Protein AF-A0A958M9R5-F1 (afdb_monomer_lite)

Secondary structure (DSSP, 8-state):
--HHHHHHHHHHHT--HHHHHHHHHH----SHHHHHHHHHHHHHHH-SS--PPPPTTS-HHHHHHHHHHHHHHHHHH-HHHHHHHHHHHHHHHHTT---HHHHHHHHHHHHHTT-------

Radius of gyration: 18.28 Å; chains: 1; bounding box: 45×31×48 Å

pLDDT: mean 84.82, std 11.76, range [34.19, 94.69]

Structure (mmCIF, N/CA/C/O backbone):
data_AF-A0A958M9R5-F1
#
_entry.id   AF-A0A958M9R5-F1
#
loop_
_atom_site.group_PDB
_atom_site.id
_atom_site.type_symbol
_atom_site.label_atom_id
_atom_site.label_alt_id
_atom_site.label_comp_id
_atom_site.label_asym_id
_atom_site.label_entity_id
_atom_site.label_seq_id
_atom_site.pdbx_PDB_ins_code
_atom_site.Cartn_x
_atom_site.Cartn_y
_atom_site.Cartn_z
_atom_site.occupancy
_atom_site.B_iso_or_equiv
_atom_site.auth_seq_id
_atom_site.auth_comp_id
_atom_site.auth_asym_id
_atom_site.auth_atom_id
_atom_site.pdbx_PDB_model_num
ATOM 1 N N . MET A 1 1 ? 17.460 11.534 -14.054 1.00 55.69 1 MET A N 1
ATOM 2 C CA . MET A 1 1 ? 16.182 10.777 -13.977 1.00 55.69 1 MET A CA 1
ATOM 3 C C . MET A 1 1 ? 15.055 11.764 -13.680 1.00 55.69 1 MET A C 1
ATOM 5 O O . MET A 1 1 ? 15.277 12.637 -12.850 1.00 55.69 1 MET A O 1
ATOM 9 N N . LYS A 1 2 ? 13.888 11.694 -14.345 1.00 65.06 2 LYS A N 1
ATOM 10 C CA . LYS A 1 2 ? 12.776 12.641 -14.089 1.00 65.06 2 LYS A CA 1
ATOM 11 C C . LYS A 1 2 ? 12.404 12.613 -12.584 1.00 65.06 2 LYS A C 1
ATOM 13 O O . LYS A 1 2 ? 12.212 11.517 -12.055 1.00 65.06 2 LYS A O 1
ATOM 18 N N . PRO A 1 3 ? 12.255 13.758 -11.885 1.00 66.44 3 PRO A N 1
ATOM 19 C CA . PRO A 1 3 ? 12.114 13.810 -10.419 1.00 66.44 3 PRO A CA 1
ATOM 20 C C . PRO A 1 3 ? 10.913 13.020 -9.871 1.00 66.44 3 PRO A C 1
ATOM 22 O O . PRO A 1 3 ? 10.955 12.505 -8.759 1.00 66.44 3 PRO A O 1
ATOM 25 N N . LYS A 1 4 ? 9.847 12.853 -10.664 1.00 66.06 4 LYS A N 1
ATOM 26 C CA . LYS A 1 4 ? 8.669 12.056 -10.279 1.00 66.06 4 LYS A CA 1
ATOM 27 C C . LYS A 1 4 ? 8.883 10.543 -10.393 1.00 66.06 4 LYS A C 1
ATOM 29 O O . LYS A 1 4 ? 8.342 9.804 -9.578 1.00 66.06 4 LYS A O 1
ATOM 34 N N . LEU A 1 5 ? 9.701 10.086 -11.346 1.00 82.19 5 LEU A N 1
ATOM 35 C CA . LEU A 1 5 ? 10.066 8.669 -11.460 1.00 82.19 5 LEU A CA 1
ATOM 36 C C . LEU A 1 5 ? 10.938 8.243 -10.274 1.00 82.19 5 LEU A C 1
ATOM 38 O O . LEU A 1 5 ? 10.812 7.123 -9.794 1.00 82.19 5 LEU A O 1
ATOM 42 N N . LYS A 1 6 ? 11.755 9.165 -9.742 1.00 83.94 6 LYS A N 1
ATOM 43 C CA . LYS A 1 6 ? 12.528 8.953 -8.511 1.00 83.94 6 LYS A CA 1
ATOM 44 C C . LYS A 1 6 ? 11.621 8.613 -7.323 1.00 83.94 6 LYS A C 1
ATOM 46 O O . LYS A 1 6 ? 11.834 7.584 -6.698 1.00 83.94 6 LYS A O 1
ATOM 51 N N . LYS A 1 7 ? 10.537 9.370 -7.113 1.00 86.38 7 LYS A N 1
ATOM 52 C CA . LYS A 1 7 ? 9.551 9.092 -6.048 1.00 86.38 7 LYS A CA 1
ATOM 53 C C . LYS A 1 7 ? 8.852 7.736 -6.192 1.00 86.38 7 LYS A C 1
ATOM 55 O O . LYS A 1 7 ? 8.521 7.110 -5.192 1.00 86.38 7 LYS A O 1
ATOM 60 N N . PHE A 1 8 ? 8.569 7.300 -7.422 1.00 88.94 8 PHE A N 1
ATOM 61 C CA . PHE A 1 8 ? 8.001 5.966 -7.657 1.00 88.94 8 PHE A CA 1
ATOM 62 C C . PHE A 1 8 ? 9.040 4.867 -7.420 1.00 88.94 8 PHE A C 1
ATOM 64 O O . PHE A 1 8 ? 8.725 3.831 -6.858 1.00 88.94 8 PHE A O 1
ATOM 71 N N . THR A 1 9 ? 10.289 5.121 -7.807 1.00 88.25 9 THR A N 1
ATOM 72 C CA . THR A 1 9 ? 11.405 4.197 -7.587 1.00 88.25 9 THR A CA 1
ATOM 73 C C . THR A 1 9 ? 11.653 3.979 -6.097 1.00 88.25 9 THR A C 1
ATOM 75 O O . THR A 1 9 ? 11.764 2.842 -5.666 1.00 88.25 9 THR A O 1
ATOM 78 N N . GLU A 1 10 ? 11.690 5.055 -5.309 1.00 89.94 10 GLU A N 1
ATOM 79 C CA . GLU A 1 10 ? 11.797 4.995 -3.845 1.00 89.94 10 GLU A CA 1
ATOM 80 C C . GLU A 1 10 ? 10.612 4.250 -3.226 1.00 89.94 10 GLU A C 1
ATOM 82 O O . GLU A 1 10 ? 10.814 3.385 -2.385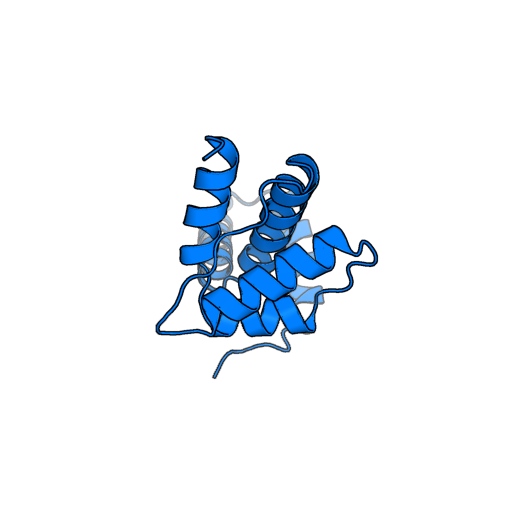 1.00 89.94 10 GLU A O 1
ATOM 87 N N . PHE A 1 11 ? 9.391 4.519 -3.700 1.00 90.81 11 PHE A N 1
ATOM 88 C CA . PHE A 1 11 ? 8.204 3.775 -3.278 1.00 90.81 11 PHE A CA 1
ATOM 89 C C . PHE A 1 11 ? 8.329 2.273 -3.567 1.00 90.81 11 PHE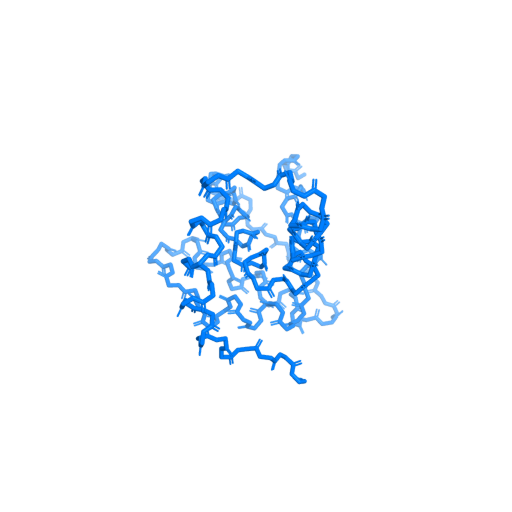 A C 1
ATOM 91 O O . PHE A 1 11 ? 8.073 1.463 -2.688 1.00 90.81 11 PHE A O 1
ATOM 98 N N . GLY A 1 12 ? 8.766 1.899 -4.772 1.00 88.88 12 GLY A N 1
ATOM 99 C CA . GLY A 1 12 ? 8.895 0.495 -5.154 1.00 88.88 12 GLY A CA 1
ATOM 100 C C . GLY A 1 12 ? 9.967 -0.267 -4.376 1.00 88.88 12 GLY A C 1
ATOM 101 O O . GLY A 1 12 ? 9.837 -1.471 -4.217 1.00 88.88 12 GLY A O 1
ATOM 102 N N . LYS A 1 13 ? 10.991 0.422 -3.856 1.00 89.31 13 LYS A N 1
ATOM 103 C CA . LYS A 1 13 ? 11.995 -0.175 -2.960 1.00 89.31 13 LYS A CA 1
ATOM 104 C C . LYS A 1 13 ? 11.458 -0.497 -1.564 1.00 89.31 13 LYS A C 1
ATOM 106 O O . LYS A 1 13 ? 12.093 -1.262 -0.855 1.00 89.31 13 LYS A O 1
ATOM 111 N N . GLY A 1 14 ? 10.351 0.123 -1.159 1.00 89.38 14 GLY A N 1
ATOM 112 C CA . GLY A 1 14 ? 9.720 -0.133 0.135 1.00 89.38 14 GLY A CA 1
ATOM 113 C C . GLY A 1 14 ? 8.726 -1.292 0.122 1.00 89.38 14 GLY A C 1
ATOM 114 O O . GLY A 1 14 ? 8.209 -1.622 1.179 1.00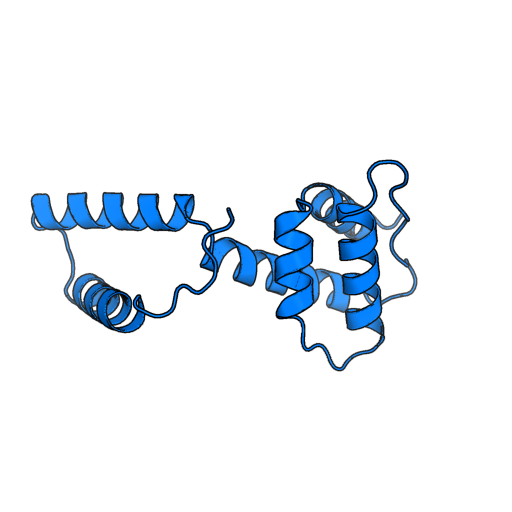 89.38 14 GLY A O 1
ATOM 115 N N . ILE A 1 15 ? 8.432 -1.877 -1.045 1.00 90.81 15 ILE A N 1
ATOM 116 C CA . ILE A 1 15 ? 7.493 -2.997 -1.160 1.00 90.81 15 ILE A CA 1
ATOM 117 C C . ILE A 1 15 ? 8.191 -4.286 -0.737 1.00 90.81 15 ILE A C 1
ATOM 119 O O . ILE A 1 15 ? 9.243 -4.630 -1.280 1.00 90.81 15 ILE A O 1
ATOM 123 N N . LEU A 1 16 ? 7.581 -5.010 0.197 1.00 90.12 16 LEU A N 1
ATOM 124 C CA . LEU A 1 16 ? 8.113 -6.268 0.707 1.00 90.12 16 LEU A CA 1
ATOM 125 C C . LEU A 1 16 ? 7.792 -7.449 -0.230 1.00 90.12 16 LEU A C 1
ATOM 127 O O . LEU A 1 16 ? 6.785 -7.420 -0.946 1.00 90.12 16 LEU A O 1
ATOM 131 N N . PRO A 1 17 ? 8.581 -8.542 -0.199 1.00 90.12 17 PRO A N 1
ATOM 132 C CA . PRO A 1 17 ? 8.357 -9.715 -1.049 1.00 90.12 17 PRO A CA 1
ATOM 133 C C . PRO A 1 17 ? 6.941 -10.304 -0.939 1.00 90.12 17 PRO A C 1
ATOM 135 O O . PRO A 1 17 ? 6.325 -10.658 -1.945 1.00 90.12 17 PRO A O 1
ATOM 138 N N . ASN A 1 18 ? 6.398 -10.386 0.279 1.00 88.31 18 ASN A N 1
ATOM 139 C CA . ASN A 1 18 ? 5.062 -10.940 0.518 1.00 88.31 18 ASN A CA 1
ATOM 140 C C . ASN A 1 18 ? 3.953 -10.011 0.006 1.00 88.31 18 ASN A C 1
ATOM 142 O O . ASN A 1 18 ? 3.001 -10.477 -0.622 1.00 88.31 18 ASN A O 1
ATOM 146 N N . GLU A 1 19 ? 4.112 -8.698 0.184 1.00 88.62 19 GLU A N 1
ATOM 147 C CA . GLU A 1 19 ? 3.211 -7.694 -0.387 1.00 88.62 19 GLU A CA 1
ATOM 148 C C . GLU A 1 19 ? 3.222 -7.757 -1.915 1.00 88.62 19 GLU A C 1
ATOM 150 O O . GLU A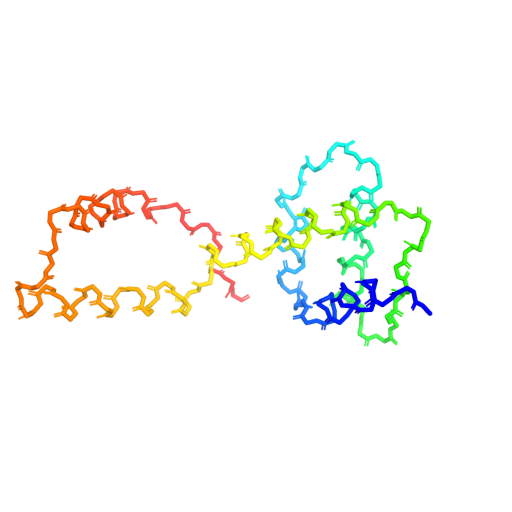 1 19 ? 2.170 -7.724 -2.547 1.00 88.62 19 GLU A O 1
ATOM 155 N N . ALA A 1 20 ? 4.399 -7.912 -2.525 1.00 91.50 20 ALA A N 1
ATOM 156 C CA . ALA A 1 20 ? 4.537 -8.058 -3.967 1.00 91.50 20 ALA A CA 1
ATOM 157 C C . ALA A 1 20 ? 3.829 -9.313 -4.500 1.00 91.50 20 ALA A C 1
ATOM 159 O O . ALA A 1 20 ? 3.123 -9.224 -5.506 1.00 91.50 20 ALA A O 1
ATOM 160 N N . LYS A 1 21 ? 3.953 -10.461 -3.815 1.00 90.56 21 LYS A N 1
ATOM 161 C CA . LYS A 1 21 ? 3.227 -11.697 -4.170 1.00 90.56 21 LYS A CA 1
ATOM 162 C C . LYS A 1 21 ? 1.714 -11.505 -4.100 1.00 90.56 21 LYS A C 1
ATOM 164 O O . LYS A 1 21 ? 1.008 -11.898 -5.026 1.00 90.56 21 LYS A O 1
ATOM 169 N N . TYR A 1 22 ? 1.225 -10.863 -3.041 1.00 90.25 22 TYR A N 1
ATOM 170 C CA . TYR A 1 22 ? -0.191 -10.531 -2.904 1.00 90.25 22 TYR A CA 1
ATOM 171 C C . TYR A 1 22 ? -0.669 -9.583 -4.011 1.00 90.25 22 TYR A C 1
ATOM 173 O O . TYR A 1 22 ? -1.684 -9.827 -4.655 1.00 90.25 22 TYR A O 1
ATOM 181 N N . LEU A 1 23 ? 0.085 -8.519 -4.297 1.00 91.31 23 LEU A N 1
ATOM 182 C CA . LEU A 1 23 ? -0.257 -7.585 -5.369 1.00 91.31 23 LEU A CA 1
ATOM 183 C C . LEU A 1 23 ? -0.295 -8.283 -6.731 1.00 91.31 23 LEU A C 1
ATOM 185 O O . LEU A 1 23 ? -1.165 -7.959 -7.537 1.00 91.31 23 LEU A O 1
ATOM 189 N N . ALA A 1 24 ? 0.608 -9.235 -6.981 1.00 90.88 24 ALA A N 1
ATOM 190 C CA . ALA A 1 24 ? 0.632 -10.028 -8.204 1.00 90.88 24 ALA A CA 1
ATOM 191 C C . ALA A 1 24 ? -0.607 -10.928 -8.344 1.00 90.88 24 ALA A C 1
ATOM 193 O O . ALA A 1 24 ? -1.170 -10.993 -9.434 1.00 90.88 24 ALA A O 1
ATOM 194 N N . SER A 1 25 ? -1.070 -11.569 -7.262 1.00 89.88 25 SER A N 1
ATOM 195 C CA . SER A 1 25 ? -2.223 -12.482 -7.316 1.00 89.88 25 SER A CA 1
ATOM 196 C C . SER A 1 25 ? -3.551 -11.769 -7.589 1.00 89.88 25 SER A C 1
ATOM 198 O O . SER A 1 25 ? -4.435 -12.333 -8.233 1.00 89.88 25 SER A O 1
ATOM 200 N N . ILE A 1 26 ? -3.690 -10.515 -7.150 1.00 89.06 26 ILE A N 1
ATOM 201 C CA . ILE A 1 26 ? -4.921 -9.724 -7.320 1.00 89.06 26 ILE A CA 1
ATOM 202 C C . ILE A 1 26 ? -4.877 -8.760 -8.516 1.00 89.06 26 ILE A C 1
ATOM 204 O O . ILE A 1 26 ? -5.864 -8.072 -8.801 1.00 89.06 26 ILE A O 1
ATOM 208 N N . CYS A 1 27 ? -3.727 -8.620 -9.179 1.00 88.19 27 CYS A N 1
ATOM 209 C CA . CYS A 1 27 ? -3.554 -7.675 -10.276 1.00 88.19 27 CYS A CA 1
ATOM 210 C C . CYS A 1 27 ? -4.302 -8.150 -11.530 1.00 88.19 27 CYS A C 1
ATOM 212 O O . CYS A 1 27 ? -4.008 -9.203 -12.083 1.00 88.19 27 CYS A O 1
ATOM 214 N N . GLN A 1 28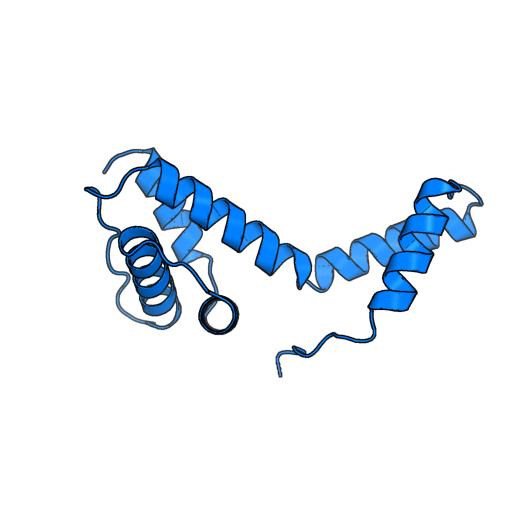 ? -5.241 -7.338 -12.022 1.00 88.56 28 GLN A N 1
ATOM 215 C CA . GLN A 1 28 ? -6.024 -7.617 -13.237 1.00 88.56 28 GLN A CA 1
ATOM 216 C C . GLN A 1 28 ? -5.961 -6.449 -14.234 1.00 88.56 28 GLN A C 1
ATOM 218 O O . GLN A 1 28 ? -6.960 -6.053 -14.843 1.00 88.56 28 GLN A O 1
ATOM 223 N N . PHE A 1 29 ? -4.794 -5.814 -14.369 1.00 90.75 29 PHE A N 1
ATOM 224 C CA . PHE A 1 29 ? -4.628 -4.742 -15.349 1.00 90.75 29 PHE A CA 1
ATOM 225 C C . PHE A 1 29 ? -4.725 -5.289 -16.777 1.00 90.75 29 PHE A C 1
ATOM 227 O O . PHE A 1 29 ? -4.118 -6.299 -17.098 1.00 90.75 29 PHE A O 1
ATOM 234 N N . LYS A 1 30 ? -5.473 -4.593 -17.643 1.00 90.19 30 LYS A N 1
ATOM 235 C CA . LYS A 1 30 ? -5.568 -4.902 -19.086 1.00 90.19 30 LYS A CA 1
ATOM 236 C C . LYS A 1 30 ? -4.575 -4.105 -19.941 1.00 90.19 30 LYS A C 1
ATOM 238 O O . LYS A 1 30 ? -4.320 -4.447 -21.086 1.00 90.19 30 LYS A O 1
ATOM 243 N N . ASP A 1 31 ? -4.053 -3.006 -19.400 1.00 92.88 31 ASP A N 1
ATOM 244 C CA . ASP A 1 31 ? -3.121 -2.118 -20.098 1.00 92.88 31 ASP A CA 1
ATOM 245 C C . ASP A 1 31 ? -1.699 -2.683 -20.025 1.00 92.88 31 ASP A C 1
ATOM 247 O O . ASP A 1 31 ? -1.161 -2.847 -18.929 1.00 92.88 31 ASP A O 1
ATOM 251 N N . ALA A 1 32 ? -1.088 -2.937 -21.183 1.00 91.44 32 ALA A N 1
ATOM 252 C CA . ALA A 1 32 ? 0.230 -3.560 -21.281 1.00 91.44 32 ALA A CA 1
ATOM 253 C C . ALA A 1 32 ? 1.335 -2.776 -20.554 1.00 91.44 32 ALA A C 1
ATOM 255 O O . ALA A 1 32 ? 2.218 -3.375 -19.946 1.00 91.44 32 ALA A O 1
ATOM 256 N N . GLU A 1 33 ? 1.292 -1.440 -20.559 1.00 92.75 33 GLU A N 1
ATOM 257 C CA . GLU A 1 33 ? 2.287 -0.643 -19.834 1.00 92.75 33 GLU A CA 1
ATOM 258 C C . GLU A 1 33 ? 2.074 -0.734 -18.321 1.00 92.75 33 GLU A C 1
ATOM 260 O O . GLU A 1 33 ? 3.044 -0.779 -17.567 1.00 92.75 33 GLU A O 1
ATOM 265 N N . LYS A 1 34 ? 0.818 -0.803 -17.856 1.00 93.00 34 LYS A N 1
ATOM 266 C CA . LYS A 1 34 ? 0.539 -0.998 -16.426 1.00 93.00 34 LYS A CA 1
ATOM 267 C C . LYS A 1 34 ? 0.968 -2.376 -15.937 1.00 93.00 34 LYS A C 1
ATOM 269 O O . LYS A 1 34 ? 1.525 -2.467 -14.845 1.00 93.00 34 LYS A O 1
ATOM 274 N N . ILE A 1 35 ? 0.737 -3.410 -16.745 1.00 93.06 35 ILE A N 1
ATOM 275 C CA . ILE A 1 35 ? 1.205 -4.773 -16.472 1.00 93.06 35 ILE A CA 1
ATOM 276 C C . ILE A 1 35 ? 2.732 -4.769 -16.340 1.00 93.06 35 ILE A C 1
ATOM 278 O O . ILE A 1 35 ? 3.243 -5.152 -15.294 1.00 93.06 35 ILE A O 1
ATOM 282 N N . ARG A 1 36 ? 3.452 -4.193 -17.313 1.00 92.75 36 ARG A N 1
ATOM 283 C CA . ARG A 1 36 ? 4.924 -4.095 -17.276 1.00 92.75 36 ARG A CA 1
ATOM 284 C C . ARG A 1 36 ? 5.459 -3.372 -16.041 1.00 92.75 36 ARG A C 1
ATOM 286 O O . ARG A 1 36 ? 6.489 -3.763 -15.498 1.00 92.75 36 ARG A O 1
ATOM 293 N N . ILE A 1 37 ? 4.795 -2.300 -15.597 1.00 93.00 37 ILE A N 1
ATOM 294 C CA . ILE A 1 37 ? 5.191 -1.605 -14.361 1.00 93.00 37 ILE A CA 1
ATOM 295 C C . ILE A 1 37 ? 5.019 -2.527 -13.147 1.00 93.00 37 ILE A C 1
ATOM 297 O O . ILE A 1 37 ? 5.900 -2.545 -12.288 1.00 93.00 37 ILE A O 1
ATOM 301 N N . MET A 1 38 ? 3.914 -3.276 -13.068 1.00 93.00 38 MET A N 1
ATOM 302 C CA . MET A 1 38 ? 3.661 -4.208 -11.965 1.00 93.00 38 MET A CA 1
ATOM 303 C C . MET A 1 38 ? 4.622 -5.387 -11.961 1.00 93.00 38 MET A C 1
ATOM 305 O O . MET A 1 38 ? 5.182 -5.688 -10.917 1.00 93.00 38 MET A O 1
ATOM 309 N N . GLU A 1 39 ? 4.860 -6.015 -13.108 1.00 92.31 39 GLU A N 1
ATOM 310 C CA . GLU A 1 39 ? 5.827 -7.110 -13.235 1.00 92.31 39 GLU A CA 1
ATOM 311 C C . GLU A 1 39 ? 7.214 -6.650 -12.791 1.00 92.31 39 GLU A C 1
ATOM 313 O O . GLU A 1 39 ? 7.833 -7.278 -11.939 1.00 92.31 39 GLU A O 1
ATOM 318 N N . ARG A 1 40 ? 7.657 -5.475 -13.261 1.00 92.88 40 ARG A N 1
ATOM 319 C CA . ARG A 1 40 ? 8.931 -4.882 -12.838 1.00 92.88 40 ARG A CA 1
ATOM 320 C C . ARG A 1 40 ? 8.984 -4.629 -11.332 1.00 92.88 40 ARG A C 1
ATOM 322 O O . ARG A 1 40 ? 10.032 -4.813 -10.721 1.00 92.88 40 ARG A O 1
ATOM 329 N N . LEU A 1 41 ? 7.886 -4.156 -10.745 1.00 93.06 41 LEU A N 1
ATOM 330 C CA . LEU A 1 41 ? 7.796 -3.914 -9.308 1.00 93.06 41 LEU A CA 1
ATOM 331 C C . LEU A 1 41 ? 7.929 -5.223 -8.522 1.00 93.06 41 LEU A C 1
ATOM 333 O O . LEU A 1 41 ? 8.706 -5.277 -7.576 1.00 93.06 41 LEU A O 1
ATOM 337 N N . VAL A 1 42 ? 7.202 -6.260 -8.938 1.00 92.25 42 VAL A N 1
ATOM 338 C CA . VAL A 1 42 ? 7.215 -7.578 -8.297 1.00 92.25 42 VAL A CA 1
ATOM 339 C C . VAL A 1 42 ? 8.588 -8.225 -8.438 1.00 92.25 42 VAL A C 1
ATOM 341 O O . VAL A 1 42 ? 9.151 -8.663 -7.443 1.00 92.25 42 VAL A O 1
ATOM 344 N N . GLU A 1 43 ? 9.181 -8.204 -9.634 1.00 92.50 43 GLU A N 1
ATOM 345 C CA . GLU A 1 43 ? 10.553 -8.671 -9.853 1.00 92.50 43 GLU A CA 1
ATOM 346 C C . GLU A 1 43 ? 11.543 -7.979 -8.912 1.00 92.50 43 GLU A C 1
ATOM 348 O O . GLU A 1 43 ? 12.359 -8.648 -8.286 1.00 92.50 43 GLU A O 1
ATOM 353 N N . ASN A 1 44 ? 11.468 -6.650 -8.795 1.00 92.19 44 ASN A N 1
ATOM 354 C CA . ASN A 1 44 ? 12.374 -5.877 -7.947 1.00 92.19 44 ASN A CA 1
ATOM 355 C C . ASN A 1 44 ? 12.186 -6.158 -6.452 1.00 92.19 44 ASN A C 1
ATOM 357 O O . ASN A 1 44 ? 13.160 -6.077 -5.716 1.00 92.19 44 ASN A O 1
ATOM 361 N N . ALA A 1 45 ? 10.963 -6.447 -6.007 1.00 90.56 45 ALA A N 1
ATOM 362 C CA . ALA A 1 45 ? 10.672 -6.772 -4.612 1.00 90.56 45 ALA A CA 1
ATOM 363 C C . ALA A 1 45 ? 11.053 -8.217 -4.248 1.00 90.56 45 ALA A C 1
ATOM 365 O O . ALA A 1 45 ? 11.341 -8.500 -3.092 1.00 90.56 45 ALA A O 1
ATOM 366 N N . LEU A 1 46 ? 11.047 -9.134 -5.221 1.00 88.94 46 LEU A N 1
ATOM 367 C CA . LEU A 1 46 ? 11.449 -10.533 -5.035 1.00 88.94 46 LEU A CA 1
ATOM 368 C C . LEU A 1 46 ? 12.951 -10.767 -5.242 1.00 88.94 46 LEU A C 1
ATOM 370 O O . LEU A 1 46 ? 13.471 -11.788 -4.806 1.00 88.94 46 LEU A O 1
ATOM 374 N N . SER A 1 47 ? 13.636 -9.861 -5.939 1.00 86.38 47 SER A N 1
ATOM 375 C CA . SER A 1 47 ? 15.072 -9.970 -6.203 1.00 86.38 47 SER A CA 1
ATOM 376 C C . SER A 1 47 ? 15.868 -9.354 -5.056 1.00 86.38 47 SER A C 1
ATOM 378 O O . SER A 1 47 ? 15.800 -8.146 -4.849 1.00 86.38 47 SER A O 1
ATOM 380 N N . GLU A 1 48 ? 16.674 -10.156 -4.362 1.00 70.06 48 GLU A N 1
ATOM 381 C CA . GLU A 1 48 ? 17.519 -9.674 -3.256 1.00 70.06 48 GLU A CA 1
ATOM 382 C C . GLU A 1 48 ? 18.690 -8.799 -3.739 1.00 70.06 48 GLU A C 1
ATOM 384 O O . GLU A 1 48 ? 19.088 -7.866 -3.047 1.00 70.06 48 GLU A O 1
ATOM 389 N N . ASP A 1 49 ? 19.197 -9.040 -4.955 1.00 68.06 49 ASP A N 1
ATOM 390 C CA . ASP A 1 49 ? 20.521 -8.537 -5.352 1.00 68.06 49 ASP A CA 1
ATOM 391 C C . ASP A 1 49 ? 20.526 -7.433 -6.425 1.00 68.06 49 ASP A C 1
ATOM 393 O O . ASP A 1 49 ? 21.515 -6.713 -6.568 1.00 68.06 49 ASP A O 1
ATOM 397 N N . GLN A 1 50 ? 19.456 -7.250 -7.217 1.00 78.81 50 GLN A N 1
ATOM 398 C CA . GLN A 1 50 ? 19.489 -6.295 -8.340 1.00 78.81 50 GLN A CA 1
ATOM 399 C C . GLN A 1 50 ? 18.166 -5.571 -8.591 1.00 78.81 50 GLN A C 1
ATOM 401 O O . GLN A 1 50 ? 17.291 -6.031 -9.325 1.00 78.81 50 GLN A O 1
ATOM 406 N N . PHE A 1 51 ? 18.074 -4.346 -8.072 1.00 84.38 51 PHE A N 1
ATOM 407 C CA . PHE A 1 51 ? 16.987 -3.433 -8.407 1.00 84.38 51 PHE A CA 1
ATOM 408 C C . PHE A 1 51 ? 17.099 -2.950 -9.863 1.00 84.38 51 PHE A C 1
ATOM 410 O O . PHE A 1 51 ? 17.987 -2.165 -10.220 1.00 84.38 51 PHE A O 1
ATOM 417 N N . LYS A 1 52 ? 16.152 -3.351 -10.713 1.00 88.19 52 LYS A N 1
ATOM 418 C CA . LYS A 1 52 ? 16.078 -2.927 -12.113 1.00 88.19 52 LYS A CA 1
ATOM 419 C C . LYS A 1 52 ? 15.332 -1.594 -12.235 1.00 88.19 52 LYS A C 1
ATOM 421 O O . LYS A 1 52 ? 14.279 -1.378 -11.636 1.00 88.19 52 LYS A O 1
ATOM 426 N N . LYS A 1 53 ? 15.859 -0.673 -13.046 1.00 88.38 53 LYS A N 1
ATOM 427 C CA . LYS A 1 53 ? 15.252 0.656 -13.247 1.00 88.38 53 LYS A CA 1
ATOM 428 C C . LYS A 1 53 ? 13.894 0.553 -13.953 1.00 88.38 53 LYS A C 1
ATOM 430 O O . LYS A 1 53 ? 13.720 -0.242 -14.874 1.00 88.38 53 LYS A O 1
ATOM 435 N N . PHE A 1 54 ? 12.960 1.411 -13.546 1.00 88.88 54 PHE A N 1
ATOM 436 C CA . PHE A 1 54 ? 11.672 1.586 -14.217 1.00 88.88 54 PHE A CA 1
ATOM 437 C C . PHE A 1 54 ? 11.826 2.322 -15.553 1.00 88.88 54 PHE A C 1
ATOM 439 O O . PHE A 1 54 ? 12.706 3.174 -15.703 1.00 88.88 54 PHE A O 1
ATOM 446 N N . ASP A 1 55 ? 10.949 2.007 -16.506 1.00 88.44 55 ASP A N 1
ATOM 447 C CA . ASP A 1 55 ? 10.993 2.547 -17.864 1.00 88.44 55 ASP A CA 1
ATOM 448 C C . ASP A 1 55 ? 10.588 4.040 -17.892 1.00 88.44 55 ASP A C 1
ATOM 450 O O . ASP A 1 55 ? 9.450 4.382 -17.539 1.00 88.44 55 ASP A O 1
ATOM 454 N N . PRO A 1 56 ? 11.488 4.957 -18.298 1.00 85.75 56 PRO A N 1
ATOM 455 C CA . PRO A 1 56 ? 11.201 6.388 -18.357 1.00 85.75 56 PRO A CA 1
ATOM 456 C C . PRO A 1 56 ? 10.314 6.815 -19.541 1.00 85.75 56 PRO A C 1
ATOM 458 O O . PRO A 1 56 ? 9.902 7.985 -19.564 1.00 85.75 56 PRO A O 1
ATOM 461 N N . ALA A 1 57 ? 10.064 5.926 -20.511 1.00 87.62 57 ALA A N 1
ATOM 462 C CA . ALA A 1 57 ? 9.215 6.179 -21.674 1.00 87.62 57 ALA A CA 1
ATOM 463 C C . ALA A 1 57 ? 7.717 6.063 -21.348 1.00 87.62 57 ALA A C 1
ATOM 465 O O . ALA A 1 57 ? 6.914 6.771 -21.953 1.00 87.62 57 ALA A O 1
ATOM 466 N N . ILE A 1 58 ? 7.346 5.246 -20.355 1.00 87.44 58 ILE A N 1
ATOM 467 C CA . ILE A 1 58 ? 5.946 5.062 -19.947 1.00 87.44 58 ILE A CA 1
ATOM 468 C C . ILE A 1 58 ? 5.365 6.364 -19.364 1.00 87.44 58 ILE A C 1
ATOM 470 O O . ILE A 1 58 ? 6.033 7.098 -18.623 1.00 87.44 58 ILE A O 1
ATOM 474 N N . ASP A 1 59 ? 4.090 6.644 -19.664 1.00 88.50 59 ASP A N 1
ATOM 475 C CA . ASP A 1 59 ? 3.384 7.825 -19.159 1.00 88.50 59 ASP A CA 1
ATOM 476 C C . ASP A 1 59 ? 3.402 7.878 -17.618 1.00 88.50 59 ASP A C 1
ATOM 478 O O . ASP A 1 59 ? 2.976 6.963 -16.906 1.00 88.50 59 ASP A O 1
ATOM 482 N N . LYS A 1 60 ? 3.825 9.030 -17.086 1.00 84.44 60 LYS A N 1
ATOM 483 C CA . LYS A 1 60 ? 3.821 9.356 -15.652 1.00 84.44 60 LYS A CA 1
ATOM 484 C C . LYS A 1 60 ? 2.474 9.086 -14.966 1.00 84.44 60 LYS A C 1
ATOM 486 O O . LYS A 1 60 ? 2.456 8.725 -13.791 1.00 84.44 60 LYS A O 1
ATOM 491 N N . ARG A 1 61 ? 1.351 9.283 -15.666 1.00 89.38 61 ARG A N 1
ATOM 492 C CA . ARG A 1 61 ? -0.009 9.086 -15.144 1.00 89.38 61 ARG A CA 1
ATOM 493 C C . ARG A 1 61 ? -0.245 7.624 -14.778 1.00 89.38 61 ARG A C 1
ATOM 495 O O . ARG A 1 61 ? -0.912 7.359 -13.781 1.00 89.38 61 ARG A O 1
ATOM 502 N N . LYS A 1 62 ? 0.357 6.687 -15.518 1.00 91.62 62 LYS A N 1
ATOM 503 C CA . LYS A 1 62 ? 0.272 5.249 -15.231 1.00 91.62 62 LYS A CA 1
ATOM 504 C C . LYS A 1 62 ? 1.024 4.890 -13.953 1.00 91.62 62 LYS A C 1
ATOM 506 O O . LYS A 1 62 ? 0.455 4.214 -13.103 1.00 91.62 62 LYS A O 1
ATOM 511 N N . TYR A 1 63 ? 2.217 5.446 -13.741 1.00 91.44 63 TYR A N 1
ATOM 512 C CA . TYR A 1 63 ? 2.945 5.291 -12.475 1.00 91.44 63 TYR A CA 1
ATOM 513 C C . TYR A 1 63 ? 2.169 5.841 -11.272 1.00 91.44 63 TYR A C 1
ATOM 515 O O . TYR A 1 63 ? 2.094 5.191 -10.232 1.00 91.44 63 TYR A O 1
ATOM 523 N N . THR A 1 64 ? 1.566 7.029 -11.396 1.00 91.56 64 THR A N 1
ATOM 524 C CA . THR A 1 64 ? 0.742 7.601 -10.316 1.00 91.56 64 THR A CA 1
ATOM 525 C C . THR A 1 64 ? -0.482 6.737 -10.022 1.00 91.56 64 THR A C 1
ATOM 527 O O . THR A 1 64 ? -0.771 6.477 -8.856 1.00 91.56 64 THR A O 1
ATOM 530 N N . TYR A 1 65 ? -1.166 6.263 -11.064 1.00 93.56 65 TYR A N 1
ATOM 531 C CA . TYR A 1 65 ? -2.319 5.379 -10.924 1.00 93.56 65 TYR A CA 1
ATOM 532 C C . TYR A 1 65 ? -1.955 4.080 -10.199 1.00 93.56 65 TYR A C 1
ATOM 534 O O . TYR A 1 65 ? -2.615 3.712 -9.232 1.00 9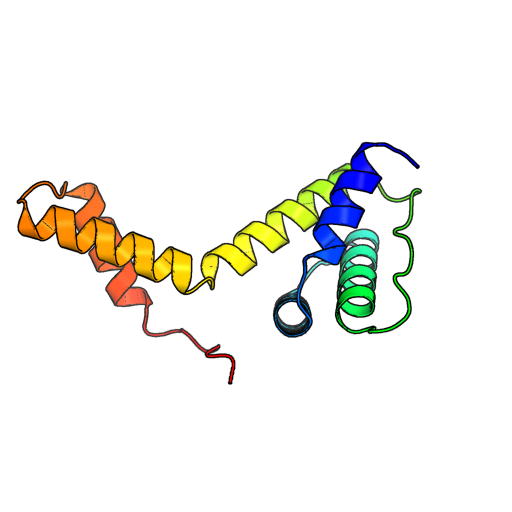3.56 65 TYR A O 1
ATOM 542 N N . ILE A 1 66 ? -0.879 3.418 -10.630 1.00 92.94 66 ILE A N 1
ATOM 543 C CA . ILE A 1 66 ? -0.426 2.154 -10.042 1.00 92.94 66 ILE A CA 1
ATOM 544 C C . ILE A 1 66 ? -0.018 2.351 -8.589 1.00 92.94 66 ILE A C 1
ATOM 546 O O . ILE A 1 66 ? -0.457 1.592 -7.734 1.00 92.94 66 ILE A O 1
ATOM 550 N N . LYS A 1 67 ? 0.735 3.415 -8.283 1.00 93.56 67 LYS A N 1
ATOM 551 C CA . LYS A 1 67 ? 1.077 3.747 -6.897 1.00 93.56 67 LYS A CA 1
ATOM 552 C C . LYS A 1 67 ? -0.175 3.892 -6.029 1.00 93.56 67 LYS A C 1
ATOM 554 O O . LYS A 1 67 ? -0.233 3.316 -4.950 1.00 93.56 67 LYS A O 1
ATOM 559 N N . GLY A 1 68 ? -1.174 4.644 -6.496 1.00 93.56 68 GLY A N 1
ATOM 560 C CA . GLY A 1 68 ? -2.426 4.831 -5.759 1.00 93.56 68 GLY A CA 1
ATOM 561 C C . GLY A 1 68 ? -3.201 3.526 -5.568 1.00 93.56 68 GLY A C 1
ATOM 562 O O . GLY A 1 68 ? -3.737 3.280 -4.490 1.00 93.56 68 GLY A O 1
ATOM 563 N N . TRP A 1 69 ? -3.223 2.671 -6.591 1.00 94.62 69 TRP A N 1
ATOM 564 C CA . TRP A 1 69 ? -3.854 1.357 -6.515 1.00 94.62 69 TRP A CA 1
ATOM 565 C C . TRP A 1 69 ? -3.160 0.447 -5.492 1.00 94.62 69 TRP A C 1
ATOM 567 O O . TRP A 1 69 ? -3.849 -0.125 -4.653 1.00 94.62 69 TRP A O 1
ATOM 577 N N . ILE A 1 70 ? -1.823 0.377 -5.502 1.00 93.00 70 ILE A N 1
ATOM 578 C CA . ILE A 1 70 ? -1.042 -0.433 -4.552 1.00 93.00 70 ILE A CA 1
ATOM 579 C C . ILE A 1 70 ? -1.298 0.026 -3.120 1.00 93.00 70 ILE A C 1
ATOM 581 O O . ILE A 1 70 ? -1.684 -0.786 -2.288 1.00 93.00 70 ILE A O 1
ATOM 585 N N . VAL A 1 71 ? -1.151 1.329 -2.848 1.00 91.88 71 VAL A N 1
ATOM 586 C CA . VAL A 1 71 ? -1.376 1.886 -1.505 1.00 91.88 71 VAL A CA 1
ATOM 587 C C . VAL A 1 71 ? -2.781 1.544 -1.021 1.00 91.88 71 VAL A C 1
ATOM 589 O O . VAL A 1 71 ? -2.941 1.022 0.072 1.00 91.88 71 VAL A O 1
ATOM 592 N N . LYS A 1 72 ? -3.805 1.741 -1.860 1.00 90.31 72 LYS A N 1
ATOM 593 C CA . LYS A 1 72 ? -5.185 1.400 -1.496 1.00 90.31 72 LYS A CA 1
ATOM 594 C C . LYS A 1 72 ? -5.353 -0.084 -1.150 1.00 90.31 72 LYS A C 1
ATOM 596 O O . LYS A 1 72 ? -6.137 -0.401 -0.262 1.00 90.31 72 LYS A O 1
ATOM 601 N N . LYS A 1 73 ? -4.676 -0.984 -1.868 1.00 90.31 73 LYS A N 1
ATOM 602 C CA . LYS A 1 73 ? -4.781 -2.432 -1.653 1.00 90.31 73 LYS A CA 1
ATOM 603 C C . LYS A 1 73 ? -4.037 -2.897 -0.410 1.00 90.31 73 LYS A C 1
ATOM 605 O O . LYS A 1 73 ? -4.618 -3.672 0.338 1.00 90.31 73 LYS A O 1
ATOM 610 N N . LEU A 1 74 ? -2.823 -2.404 -0.176 1.00 88.44 74 LEU A N 1
ATOM 611 C CA . LEU A 1 74 ? -2.040 -2.749 1.011 1.00 88.44 74 LEU A CA 1
ATOM 612 C C . LEU A 1 74 ? -2.668 -2.160 2.279 1.00 88.44 74 LEU A C 1
ATOM 614 O O . LEU A 1 74 ? -2.941 -2.896 3.212 1.00 88.44 74 LEU A O 1
ATOM 618 N N . THR A 1 75 ? -3.059 -0.882 2.274 1.00 85.38 75 THR A N 1
ATOM 619 C CA . THR A 1 75 ? -3.754 -0.248 3.412 1.00 85.38 75 THR A CA 1
ATOM 620 C C . THR A 1 75 ? -5.081 -0.928 3.772 1.00 85.38 75 THR A C 1
ATOM 622 O O . THR A 1 75 ? -5.542 -0.814 4.902 1.00 85.38 75 THR A O 1
ATOM 625 N N . ALA A 1 76 ? -5.735 -1.603 2.822 1.00 81.38 76 ALA A N 1
ATOM 626 C CA . ALA A 1 76 ? -6.978 -2.324 3.092 1.00 81.38 76 ALA A CA 1
ATOM 627 C C . ALA A 1 76 ? -6.763 -3.656 3.831 1.00 81.38 76 ALA A C 1
ATOM 629 O O . ALA A 1 76 ? -7.696 -4.116 4.480 1.00 81.38 76 ALA A O 1
ATOM 630 N N . ILE A 1 77 ? -5.579 -4.264 3.712 1.00 81.50 77 ILE A N 1
ATOM 631 C CA . ILE A 1 77 ? -5.213 -5.515 4.400 1.00 81.50 77 ILE A CA 1
ATOM 632 C C . ILE A 1 77 ? -4.279 -5.282 5.591 1.00 81.50 77 ILE A C 1
ATOM 634 O O . ILE A 1 77 ? -3.979 -6.217 6.324 1.00 81.50 77 ILE A O 1
ATOM 638 N N . ASP A 1 78 ? -3.804 -4.050 5.759 1.00 81.12 78 ASP A N 1
ATOM 639 C CA . ASP A 1 78 ? -2.913 -3.658 6.836 1.00 81.12 78 ASP A CA 1
ATOM 640 C C . ASP A 1 78 ? -3.612 -3.848 8.191 1.00 81.12 78 ASP A C 1
ATOM 642 O O . ASP A 1 78 ? -4.601 -3.178 8.535 1.00 81.12 78 ASP A O 1
ATOM 646 N N . VAL A 1 79 ? -3.108 -4.832 8.933 1.00 77.94 79 VAL A N 1
ATOM 647 C CA . VAL A 1 79 ? -3.654 -5.252 10.220 1.00 77.94 79 VAL A CA 1
ATOM 648 C C . VAL A 1 79 ? -3.452 -4.157 11.262 1.00 77.94 79 VAL A C 1
ATOM 650 O O . VAL A 1 79 ? -4.363 -3.921 12.052 1.00 77.94 79 VAL A O 1
ATOM 653 N N . ASP A 1 80 ? -2.338 -3.428 11.220 1.00 81.50 80 ASP A N 1
ATOM 654 C CA . ASP A 1 80 ? -2.030 -2.381 12.197 1.00 81.50 80 ASP A CA 1
ATOM 655 C C . ASP A 1 80 ? -3.023 -1.225 12.067 1.00 81.50 80 ASP A C 1
ATOM 657 O O . ASP A 1 80 ? -3.651 -0.811 13.043 1.00 81.50 80 ASP A O 1
ATOM 661 N N . ILE A 1 81 ? -3.290 -0.788 10.833 1.00 82.56 81 ILE A N 1
ATOM 662 C CA . ILE A 1 81 ? -4.298 0.246 10.551 1.00 82.56 81 ILE A CA 1
ATOM 663 C C . ILE A 1 81 ? -5.693 -0.210 10.990 1.00 82.56 81 ILE A C 1
ATOM 665 O O . ILE A 1 81 ? -6.513 0.589 11.456 1.00 82.56 81 ILE A O 1
ATOM 669 N N . THR A 1 82 ? -5.989 -1.497 10.829 1.00 81.50 82 THR A N 1
ATOM 670 C CA . THR A 1 82 ? -7.262 -2.074 11.263 1.00 81.50 82 THR A CA 1
ATOM 671 C C . THR A 1 82 ? -7.378 -2.076 12.786 1.00 81.50 82 THR A C 1
ATOM 673 O O . THR A 1 82 ? -8.409 -1.660 13.319 1.00 81.50 82 THR A O 1
ATOM 676 N N . ILE A 1 83 ? -6.319 -2.474 13.493 1.00 85.38 83 ILE A N 1
ATOM 677 C CA . ILE A 1 83 ? -6.245 -2.449 14.956 1.00 85.38 83 ILE A CA 1
ATOM 678 C C . ILE A 1 83 ? -6.412 -1.020 15.477 1.00 85.38 83 ILE A C 1
ATOM 680 O O . ILE A 1 83 ? -7.242 -0.799 16.358 1.00 85.38 83 ILE A O 1
ATOM 684 N N . ASP A 1 84 ? -5.710 -0.041 14.906 1.00 88.06 84 ASP A N 1
ATOM 685 C CA . ASP A 1 84 ? -5.811 1.365 15.311 1.00 88.06 84 ASP A CA 1
ATOM 686 C C . ASP A 1 84 ? -7.245 1.894 15.198 1.00 88.06 84 ASP A C 1
ATOM 688 O O . ASP A 1 84 ? -7.762 2.552 16.108 1.00 88.06 84 ASP A O 1
ATOM 692 N N . ARG A 1 85 ? -7.936 1.556 14.103 1.00 85.25 85 ARG A N 1
ATOM 693 C CA . ARG A 1 85 ? -9.351 1.908 13.912 1.00 85.25 85 ARG A CA 1
ATOM 694 C C . ARG A 1 85 ? -10.247 1.256 14.959 1.00 85.25 85 ARG A C 1
ATOM 696 O O . ARG A 1 85 ? -11.116 1.932 15.511 1.00 85.25 85 ARG A O 1
ATOM 703 N N . LEU A 1 86 ? -10.034 -0.027 15.253 1.00 86.81 86 LEU A N 1
ATOM 704 C CA . LEU A 1 86 ? -10.795 -0.750 16.274 1.00 86.81 86 LEU A CA 1
ATOM 705 C C . LEU A 1 86 ? -10.558 -0.168 17.672 1.00 86.81 86 LEU A C 1
ATOM 707 O O . LEU A 1 86 ? -11.508 -0.015 18.439 1.00 86.81 86 LEU A O 1
ATOM 711 N N . MET A 1 87 ? -9.322 0.213 17.997 1.00 91.31 87 MET A N 1
ATOM 712 C CA . MET A 1 87 ? -8.981 0.836 19.277 1.00 91.31 87 MET A CA 1
ATOM 713 C C . MET A 1 87 ? -9.620 2.218 19.428 1.00 91.31 87 MET A C 1
ATOM 715 O O . MET A 1 87 ? -10.199 2.519 20.476 1.00 91.31 87 MET A O 1
ATOM 719 N N . LEU A 1 88 ? -9.572 3.046 18.379 1.00 90.44 88 LEU A N 1
ATOM 720 C CA . LEU A 1 88 ? -10.237 4.349 18.369 1.00 90.44 88 LEU A CA 1
ATOM 721 C C . LEU A 1 88 ? -11.748 4.201 18.566 1.00 90.44 88 LEU A C 1
ATOM 723 O O . LEU A 1 88 ? -12.345 4.928 19.360 1.00 90.44 88 LEU A O 1
ATOM 727 N N . LEU A 1 89 ? -12.360 3.240 17.876 1.00 87.75 89 LEU A N 1
ATOM 728 C CA . LEU A 1 89 ? -13.785 2.972 17.996 1.00 87.75 89 LEU A CA 1
ATOM 729 C C . LEU A 1 89 ? -14.152 2.479 19.398 1.00 87.75 89 LEU A C 1
ATOM 731 O O . LEU A 1 89 ? -15.086 2.997 20.004 1.00 87.75 89 LEU A O 1
ATOM 735 N N . LYS A 1 90 ? -13.380 1.537 19.952 1.00 90.62 90 LYS A N 1
ATOM 736 C CA . LYS A 1 90 ? -13.552 1.059 21.329 1.00 90.62 90 LYS A CA 1
ATOM 737 C C . LYS A 1 90 ? -13.534 2.224 22.314 1.00 90.62 90 LYS A C 1
ATOM 739 O O . LYS A 1 90 ? -14.396 2.295 23.184 1.00 90.62 90 LYS A O 1
ATOM 744 N N . LYS A 1 91 ? -12.584 3.154 22.163 1.00 94.31 91 LYS A N 1
ATOM 745 C CA . LYS A 1 91 ? -12.519 4.363 22.991 1.00 94.31 91 LYS A CA 1
ATOM 746 C C . LYS A 1 91 ? -13.810 5.176 22.886 1.00 94.31 91 LYS A C 1
ATOM 748 O O . LYS A 1 91 ? -14.357 5.536 23.918 1.00 94.31 91 LYS A O 1
ATOM 753 N N . LYS A 1 92 ? -14.308 5.419 21.669 1.00 93.06 92 LYS A N 1
ATOM 754 C CA . LYS A 1 92 ? -15.545 6.180 21.437 1.00 93.06 92 LYS A CA 1
ATOM 755 C C . LYS A 1 92 ? -16.777 5.526 22.053 1.00 93.06 92 LYS A C 1
ATOM 757 O O . LYS A 1 92 ? -17.581 6.237 22.640 1.00 93.06 92 LYS A O 1
ATOM 762 N N . ILE A 1 93 ? -16.900 4.203 21.958 1.00 90.12 93 ILE A N 1
ATOM 763 C CA . ILE A 1 93 ? -17.992 3.446 22.587 1.00 90.12 93 ILE A CA 1
ATOM 764 C C . ILE A 1 93 ? -17.930 3.600 24.111 1.00 90.12 93 ILE A C 1
ATOM 766 O O . ILE A 1 93 ? -18.932 3.912 24.741 1.00 90.12 93 ILE A O 1
ATOM 770 N N . LEU A 1 94 ? -16.744 3.435 24.709 1.00 94.19 94 LEU A N 1
ATOM 771 C CA . LEU A 1 94 ? -16.567 3.548 26.162 1.00 94.19 94 LEU A CA 1
ATOM 772 C C . LEU A 1 94 ? -16.847 4.956 26.699 1.00 94.19 94 LEU A C 1
ATOM 774 O O . LEU A 1 94 ? -17.227 5.098 27.857 1.00 94.19 94 LEU A O 1
ATOM 778 N N . THR A 1 95 ? -16.631 5.988 25.884 1.00 94.69 95 THR A N 1
ATOM 779 C CA . THR A 1 95 ? -16.872 7.388 26.258 1.00 94.69 95 THR A CA 1
ATOM 780 C C . THR A 1 95 ? -18.222 7.922 25.781 1.00 94.69 95 THR A C 1
ATOM 782 O O . THR A 1 95 ? -18.418 9.130 25.847 1.00 94.69 95 THR A O 1
ATOM 785 N N . ASP A 1 96 ? -19.097 7.068 25.241 1.00 91.44 96 ASP A N 1
ATOM 786 C CA . ASP A 1 96 ? -20.383 7.456 24.639 1.00 91.44 96 ASP A CA 1
ATOM 787 C C . ASP A 1 96 ? -20.261 8.599 23.602 1.00 91.44 96 ASP A C 1
ATOM 789 O O . ASP A 1 96 ? -21.081 9.504 23.501 1.00 91.44 96 ASP A O 1
ATOM 793 N N . ALA A 1 97 ? -19.161 8.586 22.843 1.00 93.62 97 ALA A N 1
ATOM 794 C CA . ALA A 1 97 ? -18.799 9.611 21.859 1.00 93.62 97 ALA A CA 1
ATOM 795 C C . ALA A 1 97 ? -18.913 9.110 20.409 1.00 93.62 97 ALA A C 1
ATOM 797 O O . ALA A 1 97 ? -18.420 9.757 19.481 1.00 93.62 97 ALA A O 1
ATOM 798 N N . ILE A 1 98 ? -19.486 7.921 20.214 1.00 90.81 98 ILE A N 1
ATOM 799 C CA . ILE A 1 98 ? -19.719 7.331 18.896 1.00 90.81 98 ILE A CA 1
ATOM 800 C C . ILE A 1 98 ? -20.948 7.969 18.245 1.00 90.81 98 ILE A C 1
ATOM 802 O O . ILE A 1 98 ? -21.984 8.140 18.880 1.00 90.81 98 ILE A O 1
ATOM 806 N N . THR A 1 99 ? -20.837 8.338 16.970 1.00 91.81 99 THR A N 1
ATOM 807 C CA . THR A 1 99 ? -21.978 8.869 16.213 1.00 91.81 99 THR A CA 1
ATOM 808 C C . THR A 1 99 ? -22.751 7.740 15.529 1.00 91.81 99 THR A C 1
ATOM 810 O O . THR A 1 99 ? -22.194 6.684 15.226 1.00 91.81 99 THR A O 1
ATOM 813 N N . SER A 1 100 ? -24.026 7.972 15.207 1.00 89.62 100 SER A N 1
ATOM 814 C CA . SER A 1 100 ? -24.861 6.974 14.520 1.00 89.62 100 SER A CA 1
ATOM 815 C C . SER A 1 100 ? -24.290 6.527 13.166 1.00 89.62 100 SER A C 1
ATOM 817 O O . SER A 1 100 ? -24.418 5.361 12.791 1.00 89.62 100 SER A O 1
ATOM 819 N N . ASP A 1 101 ? -23.633 7.430 12.432 1.00 90.31 101 ASP A N 1
ATOM 820 C CA . ASP A 1 101 ? -22.994 7.099 11.152 1.00 90.31 101 ASP A CA 1
ATOM 821 C C . ASP A 1 101 ? -21.782 6.176 11.336 1.00 90.31 101 ASP A C 1
ATOM 823 O O . ASP A 1 101 ? -21.590 5.233 10.562 1.00 90.31 101 ASP A O 1
ATOM 827 N N . GLU A 1 102 ? -20.977 6.419 12.374 1.00 87.69 102 GLU A N 1
ATOM 828 C CA . GLU A 1 102 ? -19.819 5.586 12.711 1.00 87.69 102 GLU A CA 1
ATOM 829 C C . GLU A 1 102 ? -20.246 4.189 13.156 1.00 87.69 102 GLU A C 1
ATOM 831 O O . GLU A 1 102 ? -19.669 3.192 12.719 1.00 87.69 102 GLU A O 1
ATOM 836 N N . GLU A 1 103 ? -21.299 4.108 13.965 1.00 85.75 103 GLU A N 1
ATOM 837 C CA . GLU A 1 103 ? -21.877 2.844 14.410 1.00 85.75 103 GLU A CA 1
ATOM 838 C C . GLU A 1 103 ? -22.439 2.031 13.236 1.00 85.75 103 GLU A C 1
ATOM 840 O O . GLU A 1 103 ? -22.144 0.842 13.090 1.00 85.75 103 GLU A O 1
ATOM 845 N N . LYS A 1 104 ? -23.170 2.678 12.321 1.00 89.12 104 LYS A N 1
ATOM 846 C CA . LYS A 1 104 ? -23.679 2.034 11.103 1.00 89.12 104 LYS A CA 1
ATOM 847 C C . LYS A 1 104 ? -22.549 1.498 10.222 1.00 89.12 104 LYS A C 1
ATOM 849 O O . LYS A 1 104 ? -22.637 0.371 9.725 1.00 89.12 104 LYS A O 1
ATOM 854 N N . ALA A 1 105 ? -21.490 2.284 10.022 1.00 86.50 105 ALA A N 1
ATOM 855 C CA . ALA A 1 105 ? -20.321 1.859 9.256 1.00 86.50 105 ALA A CA 1
ATOM 856 C C . ALA A 1 105 ? -19.611 0.667 9.919 1.00 86.50 105 ALA A C 1
ATOM 858 O O . ALA A 1 105 ? -19.187 -0.263 9.230 1.00 86.50 105 ALA A O 1
ATOM 859 N N . PHE A 1 106 ? -19.531 0.659 11.250 1.00 83.69 106 PHE A N 1
ATOM 860 C CA . PHE A 1 106 ? -18.947 -0.437 12.012 1.00 83.69 106 PHE A CA 1
ATOM 861 C C . PHE A 1 106 ? -19.754 -1.732 11.912 1.00 83.69 106 PHE A C 1
ATOM 863 O O . PHE A 1 106 ? -19.184 -2.788 11.639 1.00 83.69 106 PHE A O 1
ATOM 870 N N . LEU A 1 107 ? -21.078 -1.666 12.064 1.00 85.62 107 LEU A N 1
ATOM 871 C CA . LEU A 1 107 ? -21.943 -2.835 11.897 1.00 85.62 107 LEU A CA 1
ATOM 872 C C . LEU A 1 107 ? -21.806 -3.424 10.489 1.00 85.62 107 LEU A C 1
ATOM 874 O O . LEU A 1 107 ? -21.676 -4.638 10.331 1.00 85.62 107 LEU A O 1
ATOM 878 N N . HIS A 1 108 ? -21.753 -2.566 9.467 1.00 85.50 108 HIS A N 1
ATOM 879 C CA . HIS A 1 108 ? -21.496 -3.001 8.097 1.00 85.50 108 HIS A CA 1
ATOM 880 C C . HIS A 1 108 ? -20.123 -3.676 7.952 1.00 85.50 108 HIS A C 1
ATOM 882 O O . HIS A 1 108 ? -20.005 -4.707 7.292 1.00 85.50 108 HIS A O 1
ATOM 888 N N . TYR A 1 109 ? -19.091 -3.131 8.597 1.00 81.88 109 TYR A N 1
ATOM 889 C CA . TYR A 1 109 ? -17.757 -3.723 8.615 1.00 81.88 109 TYR A CA 1
ATOM 890 C C . TYR A 1 109 ? -17.741 -5.113 9.274 1.00 81.88 109 TYR A C 1
ATOM 892 O O . TYR A 1 109 ? -17.236 -6.051 8.660 1.00 81.88 109 TYR A O 1
ATOM 900 N N . ILE A 1 110 ? -18.347 -5.283 10.459 1.00 80.75 110 ILE A N 1
ATOM 901 C CA . ILE A 1 110 ? -18.438 -6.585 11.153 1.00 80.75 110 ILE A CA 1
ATOM 902 C C . ILE A 1 110 ? -19.122 -7.634 10.274 1.00 80.75 110 ILE A C 1
ATOM 904 O O . ILE A 1 110 ? -18.635 -8.760 10.165 1.00 80.75 110 ILE A O 1
ATOM 908 N N . LEU A 1 111 ? -20.240 -7.274 9.637 1.00 80.75 111 LEU A N 1
ATOM 909 C CA . LEU A 1 111 ? -20.995 -8.199 8.789 1.00 80.75 111 LEU A CA 1
ATOM 910 C C . LEU A 1 111 ? -20.161 -8.713 7.605 1.00 80.75 111 LEU A C 1
ATOM 912 O O . LEU A 1 111 ? -20.282 -9.879 7.231 1.00 80.75 111 LEU A O 1
ATOM 916 N N . ASN A 1 112 ? -19.279 -7.873 7.061 1.00 75.19 112 ASN A N 1
ATOM 917 C CA . ASN A 1 112 ? -18.434 -8.204 5.915 1.00 75.19 112 ASN A CA 1
ATOM 918 C C . ASN A 1 112 ? -17.072 -8.818 6.295 1.00 75.19 112 ASN A C 1
ATOM 920 O O . ASN A 1 112 ? -16.374 -9.332 5.423 1.00 75.19 112 ASN A O 1
ATOM 924 N N . TYR A 1 113 ? -16.682 -8.794 7.574 1.00 68.06 113 TYR A N 1
ATOM 925 C CA . TYR A 1 113 ? -15.346 -9.195 8.041 1.00 68.06 113 TYR A CA 1
ATOM 926 C C . TYR A 1 113 ? -15.036 -10.697 7.873 1.00 68.06 113 TYR A C 1
ATOM 928 O O . TYR A 1 113 ? -13.879 -11.099 7.924 1.00 68.06 113 TYR A O 1
ATOM 936 N N . LYS A 1 114 ? -16.036 -11.553 7.617 1.00 56.59 114 LYS A N 1
ATOM 937 C CA . LYS A 1 114 ? -15.861 -13.017 7.482 1.00 56.59 114 LYS A CA 1
ATOM 938 C C . LYS A 1 114 ? -14.999 -13.479 6.287 1.00 56.59 114 LYS A C 1
ATOM 940 O O . LYS A 1 114 ? -14.813 -14.678 6.129 1.00 56.59 114 LYS A O 1
ATOM 945 N N . GLN A 1 115 ? -14.497 -12.572 5.450 1.00 53.75 115 GLN A N 1
ATOM 946 C CA . GLN A 1 115 ? -13.821 -12.864 4.175 1.00 53.75 115 GLN A CA 1
ATOM 947 C C . GLN A 1 115 ? -12.344 -12.410 4.173 1.00 53.75 115 GLN A C 1
ATOM 949 O O . GLN A 1 115 ? -11.904 -11.731 3.247 1.00 53.75 115 GLN A O 1
ATOM 954 N N . ILE A 1 116 ? -11.569 -12.726 5.216 1.00 52.91 116 ILE A N 1
ATOM 955 C CA . ILE A 1 116 ? -10.119 -12.454 5.231 1.00 52.91 116 ILE A CA 1
ATOM 956 C C . ILE A 1 116 ? -9.374 -13.756 4.919 1.00 52.91 116 ILE A C 1
ATOM 958 O O . ILE A 1 116 ? -9.035 -14.519 5.816 1.00 52.91 116 ILE A O 1
ATOM 962 N N . ASP A 1 117 ? -9.132 -14.000 3.630 1.00 50.50 117 ASP A N 1
ATOM 963 C CA . ASP A 1 117 ? -8.424 -15.184 3.103 1.00 50.50 117 ASP A CA 1
ATOM 964 C C . ASP A 1 117 ? -6.886 -15.093 3.197 1.00 50.50 117 ASP A C 1
ATOM 966 O O . ASP A 1 117 ? -6.170 -15.997 2.763 1.00 50.50 117 ASP A O 1
ATOM 970 N N . HIS A 1 118 ? -6.332 -14.012 3.754 1.00 51.59 118 HIS A N 1
ATOM 971 C CA . HIS A 1 118 ? -4.884 -13.782 3.760 1.00 51.59 118 HIS A CA 1
ATOM 972 C C . HIS A 1 118 ? -4.372 -13.390 5.146 1.00 51.59 118 HIS A C 1
ATOM 974 O O . HIS A 1 118 ? -4.014 -12.242 5.390 1.00 51.59 118 HIS A O 1
ATOM 980 N N . ASN A 1 119 ? -4.292 -14.370 6.047 1.00 45.09 119 ASN A N 1
ATOM 981 C CA . ASN A 1 119 ? -3.318 -14.311 7.134 1.00 45.09 119 ASN A CA 1
ATOM 982 C C . ASN A 1 119 ? -1.978 -14.776 6.558 1.00 45.09 119 ASN A C 1
ATOM 984 O O . ASN A 1 119 ? -1.822 -15.949 6.224 1.00 45.09 119 ASN A O 1
ATOM 988 N N . PHE A 1 120 ? -1.033 -13.853 6.387 1.00 47.03 120 PHE A N 1
ATOM 989 C CA . PHE A 1 120 ? 0.334 -14.202 6.014 1.00 47.03 120 PHE A CA 1
ATOM 990 C C . PHE A 1 120 ? 0.964 -14.996 7.170 1.00 47.03 120 PHE A C 1
ATOM 992 O O . PHE A 1 120 ? 1.212 -14.434 8.237 1.00 47.03 120 PHE A O 1
ATOM 999 N N . GLN A 1 121 ? 1.142 -16.304 6.958 1.00 34.19 121 GLN A N 1
ATOM 1000 C CA . GLN A 1 121 ? 1.997 -17.185 7.762 1.00 34.19 121 GLN A CA 1
ATOM 1001 C C . GLN A 1 121 ? 3.440 -17.122 7.265 1.00 34.19 121 GLN A C 1
ATOM 1003 O O . GLN A 1 121 ? 3.633 -16.961 6.036 1.00 34.19 121 GLN A O 1
#

Sequence (121 aa):
MKPKLKKFTEFGKGILPNEAKYLASICQFKDAEKIRIMERLVENALSEDQFKKFDPAIDKRKYTYIKGWIVKKLTAIDVDITIDRLMLLKKKILTDAITSDEEKAFLHYILNYKQIDHNFQ

Foldseek 3Di:
DPVLLVVLLVVLLPQAQVLLVVCVVPDDDPDPLLVVQSVLSNCQNNDPPDNDRDDPVDDSVSSVVSSVVSCVVCCVLPVVNVVVLVVVVVVCVVVVNDDPVNVVVVVVCVVPVPPDPDDDD